Protein AF-A0A7X8LC67-F1 (afdb_monomer_lite)

pLDDT: mean 88.45, std 11.26, range [53.03, 98.12]

Radius of gyration: 17.44 Å; chains: 1; bounding box: 48×40×45 Å

Sequence (144 aa):
MGQFTIASMITFIFILGSILLKGKYISEVNLQKYIINIVVFSFSILCLTFFINNLTKNKFIINGIGIVLSLGTSFLSGVMVPQQLLSDKVLKIAKFFPTYYFVKINDMRVNSFLDVKAEIFMQLLFALAFLLLGLYFSRVSQKA

Foldseek 3Di:
DVVVVVVVVVVVVVVVVCCVVPVVCPVVDPVVLLVLLVVLLVLLVVLLLLLLVLVDVDPVVSVVCVVCCVVVLCVLLQVPPNPVPDDPVSVVVNLVDLSNLSSVSVPDDDPDPVVSVVSSVSSVVSSVVSNVSSVVSNVVVVVD

Secondary structure (DSSP, 8-state):
-HHHHHHHHHHHHHHHHHHHHHGGGGGGS-HHHHHHHHHHHHHHHHHHHHHHHHH---HHHHHHHHHHHHHHHHHHHTSSS-GGGS-HHHHHHHTTSHHHHHHHHHH---SSGGGGHHHHHHHHHHHHHHHHHHHHHHHHHHH-

Structure (mmCIF, N/CA/C/O backbone):
data_AF-A0A7X8LC67-F1
#
_entry.id   AF-A0A7X8LC67-F1
#
loop_
_atom_site.group_PDB
_atom_site.id
_atom_site.type_symbol
_atom_site.label_atom_id
_atom_site.label_alt_id
_atom_site.label_comp_id
_atom_site.label_asym_id
_atom_site.label_entity_id
_atom_site.label_seq_id
_atom_site.pdbx_PDB_ins_code
_atom_site.Cartn_x
_atom_site.Cartn_y
_atom_site.Cartn_z
_atom_site.occupancy
_atom_site.B_iso_or_equiv
_atom_site.auth_seq_id
_atom_site.auth_comp_id
_atom_site.auth_asym_id
_atom_site.auth_atom_id
_atom_site.pdbx_PDB_model_num
ATOM 1 N N . MET A 1 1 ? 1.286 19.556 11.361 1.00 55.62 1 MET A N 1
ATOM 2 C CA . MET A 1 1 ? 2.104 20.449 10.511 1.00 55.62 1 MET A CA 1
ATOM 3 C C . MET A 1 1 ? 3.537 19.947 10.369 1.00 55.62 1 MET A C 1
ATOM 5 O O . MET A 1 1 ? 3.886 19.593 9.257 1.00 55.62 1 MET A O 1
ATOM 9 N N . GLY A 1 2 ? 4.314 19.757 11.446 1.00 73.81 2 GLY A N 1
ATOM 10 C CA . GLY A 1 2 ? 5.717 19.300 11.340 1.00 73.81 2 GLY A CA 1
ATOM 11 C C . GLY A 1 2 ? 5.955 17.973 10.594 1.00 73.81 2 GLY A C 1
ATOM 12 O O . GLY A 1 2 ? 6.871 17.887 9.786 1.00 73.81 2 GLY A O 1
ATOM 13 N N . GLN A 1 3 ? 5.100 16.958 10.779 1.00 65.94 3 GLN A N 1
ATOM 14 C CA . GLN A 1 3 ? 5.232 15.677 10.057 1.00 65.94 3 GLN A CA 1
ATOM 15 C C . GLN A 1 3 ? 5.038 15.818 8.540 1.00 65.94 3 GLN A C 1
ATOM 17 O O . GLN A 1 3 ? 5.701 15.134 7.766 1.00 65.94 3 GLN A O 1
ATOM 22 N N . PHE A 1 4 ? 4.163 16.732 8.117 1.00 65.62 4 PHE A N 1
ATOM 23 C CA . PHE A 1 4 ? 3.901 16.990 6.703 1.00 65.62 4 PHE A CA 1
ATOM 24 C C . PHE A 1 4 ? 5.093 17.700 6.052 1.00 65.62 4 PHE A C 1
ATOM 26 O O . PHE A 1 4 ? 5.506 17.343 4.952 1.00 65.62 4 PHE A O 1
ATOM 33 N N . THR A 1 5 ? 5.703 18.646 6.773 1.00 82.50 5 THR A N 1
ATOM 34 C CA . THR A 1 5 ? 6.915 19.342 6.332 1.00 82.50 5 THR A CA 1
ATOM 35 C C . THR A 1 5 ? 8.089 18.377 6.181 1.00 82.50 5 THR A C 1
ATOM 37 O O . THR A 1 5 ? 8.765 18.394 5.157 1.00 82.50 5 THR A O 1
ATOM 40 N N . ILE A 1 6 ? 8.295 17.485 7.158 1.00 85.75 6 ILE A N 1
ATOM 41 C CA . ILE A 1 6 ? 9.369 16.482 7.125 1.00 85.75 6 ILE A CA 1
ATOM 42 C C . ILE A 1 6 ? 9.158 15.502 5.963 1.00 85.75 6 ILE A C 1
ATOM 44 O O . ILE A 1 6 ? 10.084 15.256 5.194 1.00 85.75 6 ILE A O 1
ATOM 48 N N . ALA A 1 7 ? 7.937 14.989 5.785 1.00 73.62 7 ALA A N 1
ATOM 49 C CA . ALA A 1 7 ? 7.614 14.085 4.683 1.00 73.62 7 ALA A CA 1
ATOM 50 C C . ALA A 1 7 ? 7.829 14.747 3.313 1.00 73.62 7 ALA A C 1
ATOM 52 O O . ALA A 1 7 ? 8.432 14.144 2.422 1.00 73.62 7 ALA A O 1
ATOM 53 N N . SER A 1 8 ? 7.400 16.004 3.160 1.00 80.94 8 SER A N 1
ATOM 54 C CA . SER A 1 8 ? 7.627 16.786 1.943 1.00 80.94 8 SER A CA 1
ATOM 55 C C . SER A 1 8 ? 9.118 16.977 1.670 1.00 80.94 8 SER A C 1
ATOM 57 O O . SER A 1 8 ? 9.560 16.794 0.540 1.00 80.94 8 SER A O 1
ATOM 59 N N . MET A 1 9 ? 9.903 17.309 2.696 1.00 87.56 9 MET A N 1
ATOM 60 C CA . MET A 1 9 ? 11.333 17.582 2.561 1.00 87.56 9 MET A CA 1
ATOM 61 C C . MET A 1 9 ? 12.125 16.324 2.183 1.00 87.56 9 MET A C 1
ATOM 63 O O . MET A 1 9 ? 12.942 16.366 1.265 1.00 87.56 9 MET A O 1
ATOM 67 N N . ILE A 1 10 ? 11.833 15.188 2.826 1.00 85.69 10 ILE A N 1
ATOM 68 C CA . ILE A 1 10 ? 12.450 13.895 2.497 1.00 85.69 10 ILE A CA 1
ATOM 69 C C . ILE A 1 10 ? 12.092 13.491 1.064 1.00 85.69 10 ILE A C 1
ATOM 71 O O . ILE A 1 10 ? 12.970 13.142 0.281 1.00 85.69 10 ILE A O 1
ATOM 75 N N . THR A 1 11 ? 10.818 13.593 0.682 1.00 77.25 11 THR A N 1
ATOM 76 C CA . THR A 1 11 ? 10.372 13.226 -0.671 1.00 77.25 11 THR A CA 1
ATOM 77 C C . THR A 1 11 ? 11.064 14.083 -1.733 1.00 77.25 11 THR A C 1
ATOM 79 O O . THR A 1 11 ? 11.516 13.565 -2.754 1.00 77.25 11 THR A O 1
ATOM 82 N N . PHE A 1 12 ? 11.224 15.381 -1.466 1.00 87.56 12 PHE A N 1
ATOM 83 C CA . PHE A 1 12 ? 11.912 16.299 -2.365 1.00 87.56 12 PHE A CA 1
ATOM 84 C C . PHE A 1 12 ? 13.395 15.941 -2.533 1.00 87.56 12 PHE A C 1
ATOM 86 O O . PHE A 1 12 ? 13.884 15.929 -3.661 1.00 87.56 12 PHE A O 1
ATOM 93 N N . ILE A 1 13 ? 14.089 15.567 -1.446 1.00 88.31 13 ILE A N 1
ATOM 94 C CA . ILE A 1 13 ? 15.499 15.141 -1.496 1.00 88.31 13 ILE A CA 1
ATOM 95 C C . ILE A 1 13 ? 15.678 13.896 -2.377 1.00 88.31 13 ILE A C 1
ATOM 97 O O . ILE A 1 13 ? 16.601 13.837 -3.188 1.00 88.31 13 ILE A O 1
ATOM 101 N N . PHE A 1 14 ? 14.774 12.917 -2.262 1.00 81.31 14 PHE A N 1
ATOM 102 C CA . PHE A 1 14 ? 14.839 11.676 -3.036 1.00 81.31 14 PHE A CA 1
ATOM 103 C C . PHE A 1 14 ? 14.520 11.903 -4.515 1.00 81.31 14 PHE A C 1
ATOM 105 O O . PHE A 1 14 ? 15.173 11.314 -5.377 1.00 81.31 14 PHE A O 1
ATOM 112 N N . ILE A 1 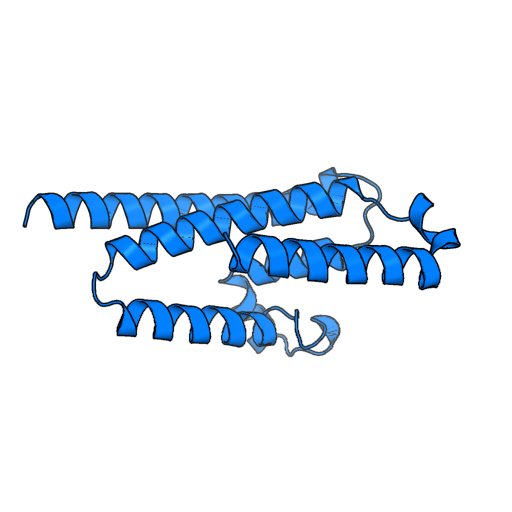15 ? 13.560 12.781 -4.821 1.00 79.69 15 ILE A N 1
ATOM 113 C CA . ILE A 1 15 ? 13.246 13.174 -6.200 1.00 79.69 15 ILE A CA 1
ATOM 114 C C . ILE A 1 15 ? 14.451 13.876 -6.837 1.00 79.69 15 ILE A C 1
ATOM 116 O O . ILE A 1 15 ? 14.874 13.480 -7.921 1.00 79.69 15 ILE A O 1
ATOM 120 N N . LEU A 1 16 ? 15.056 14.850 -6.148 1.00 83.19 16 LEU A N 1
ATOM 121 C CA . LEU A 1 16 ? 16.261 15.545 -6.618 1.00 83.19 16 LEU A CA 1
ATOM 122 C C . LEU A 1 16 ? 17.433 14.583 -6.831 1.00 83.19 16 LEU A C 1
ATOM 124 O O . LEU A 1 16 ? 18.070 14.617 -7.883 1.00 83.19 16 LEU A O 1
ATOM 128 N N . GLY A 1 17 ? 17.683 13.684 -5.876 1.00 78.56 17 GLY A N 1
ATOM 129 C CA . GLY A 1 17 ? 18.722 12.660 -5.997 1.00 78.56 17 GLY A CA 1
ATOM 130 C C . GLY A 1 17 ? 18.493 11.722 -7.185 1.00 78.56 17 GLY A C 1
ATOM 131 O O . GLY A 1 17 ? 19.423 11.431 -7.933 1.00 78.56 17 GLY A O 1
ATOM 132 N N . SER A 1 18 ? 17.247 11.303 -7.418 1.00 71.00 18 SER A N 1
ATOM 133 C CA . SER A 1 18 ? 16.876 10.477 -8.574 1.00 71.00 18 SER A CA 1
ATOM 134 C C . SER A 1 18 ? 17.102 11.212 -9.901 1.00 71.00 18 SER A C 1
ATOM 136 O O . SER A 1 18 ? 17.644 10.635 -10.846 1.00 71.00 18 SER A O 1
ATOM 138 N N . ILE A 1 19 ? 16.767 12.507 -9.959 1.00 76.75 19 ILE A N 1
ATOM 139 C CA . ILE A 1 19 ? 16.979 13.338 -11.148 1.00 76.75 19 ILE A CA 1
ATOM 140 C C . ILE A 1 19 ? 18.470 13.530 -11.439 1.00 76.75 19 ILE A C 1
ATOM 142 O O . ILE A 1 19 ? 18.884 13.425 -12.589 1.00 76.75 19 ILE A O 1
ATOM 146 N N . LEU A 1 20 ? 19.293 13.757 -10.416 1.00 78.12 20 LEU A N 1
ATOM 147 C CA . LEU A 1 20 ? 20.738 13.922 -10.587 1.00 78.12 20 LEU A CA 1
ATOM 148 C C . LEU A 1 20 ? 21.426 12.619 -11.027 1.00 78.12 20 LEU A C 1
ATOM 150 O O . LEU A 1 20 ? 22.312 12.654 -11.877 1.00 78.12 20 LEU A O 1
ATOM 154 N N . LEU A 1 21 ? 21.002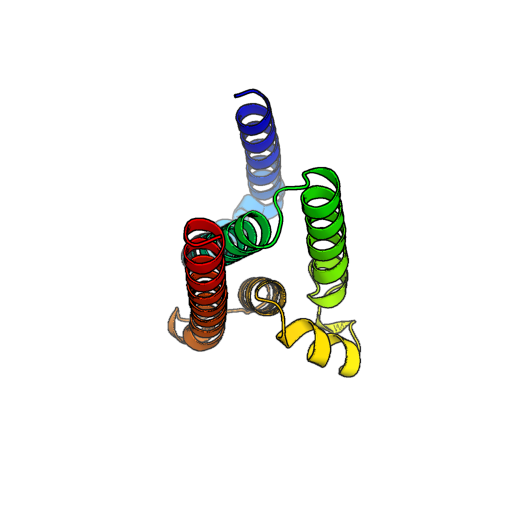 11.467 -10.495 1.00 74.06 21 LEU A N 1
ATOM 155 C CA . LEU A 1 21 ? 21.611 10.163 -10.792 1.00 74.06 21 LEU A CA 1
ATOM 156 C C . LEU A 1 21 ? 21.121 9.535 -12.105 1.00 74.06 21 LEU A C 1
ATOM 158 O O . LEU A 1 21 ? 21.871 8.819 -12.765 1.00 74.06 21 LEU A O 1
ATOM 162 N N . LYS A 1 22 ? 19.858 9.763 -12.484 1.00 64.88 22 LYS A N 1
ATOM 163 C CA . LYS A 1 22 ? 19.210 9.128 -13.647 1.00 64.88 22 LYS A CA 1
ATOM 164 C C . LYS A 1 22 ? 18.548 10.122 -14.602 1.00 64.88 22 LYS A C 1
ATOM 166 O O . LYS A 1 22 ? 17.728 9.714 -15.420 1.00 64.88 22 LYS A O 1
ATOM 171 N N . GLY A 1 23 ? 18.937 11.398 -14.567 1.00 58.12 23 GLY A N 1
ATOM 172 C CA . GLY A 1 23 ? 18.344 12.497 -15.346 1.00 58.12 23 GLY A CA 1
ATOM 173 C C . GLY A 1 23 ? 18.129 12.212 -16.832 1.00 58.12 23 GLY A C 1
ATOM 174 O O . GLY A 1 23 ? 17.110 12.597 -17.398 1.00 58.12 23 GLY A O 1
ATOM 175 N N . LYS A 1 24 ? 19.042 11.452 -17.447 1.00 57.53 24 LYS A N 1
ATOM 176 C CA . LYS A 1 24 ? 18.974 11.056 -18.862 1.00 57.53 24 LYS A CA 1
ATOM 177 C C . LYS A 1 24 ? 17.872 10.035 -19.187 1.00 57.53 24 LYS A C 1
ATOM 179 O O . LYS A 1 24 ? 17.436 9.977 -20.327 1.00 57.53 24 LYS A O 1
ATOM 184 N N . TYR A 1 25 ? 17.409 9.270 -18.198 1.00 57.31 25 TYR A N 1
ATOM 185 C CA . TYR A 1 25 ? 16.389 8.223 -18.346 1.00 57.31 25 TYR A CA 1
ATOM 186 C C . TYR A 1 25 ? 14.981 8.694 -17.965 1.00 57.31 25 TYR A C 1
ATOM 188 O O . TYR A 1 25 ? 14.028 7.948 -18.141 1.00 57.31 25 TYR A O 1
ATOM 196 N N . ILE A 1 26 ? 14.811 9.923 -17.462 1.00 57.75 26 ILE A N 1
ATOM 197 C CA . ILE A 1 26 ? 13.505 10.426 -16.994 1.00 57.75 26 ILE A CA 1
ATOM 198 C C . ILE A 1 26 ? 12.472 10.475 -18.127 1.00 57.75 26 ILE A C 1
ATOM 200 O O . ILE A 1 26 ? 11.300 10.205 -17.884 1.00 57.75 26 ILE A O 1
ATOM 204 N N . SER A 1 27 ? 12.896 10.765 -19.363 1.00 56.16 27 SER A N 1
ATOM 205 C CA . SER A 1 27 ? 11.991 10.779 -20.527 1.00 56.16 27 SER A CA 1
ATOM 206 C C . SER A 1 27 ? 11.515 9.387 -20.959 1.00 56.16 27 SER A C 1
ATOM 208 O O . SER A 1 27 ? 10.496 9.284 -21.631 1.00 56.16 27 SER A O 1
ATOM 210 N N . GLU A 1 28 ? 12.201 8.314 -20.555 1.00 62.28 28 GLU A N 1
ATOM 211 C CA . GLU A 1 28 ? 11.782 6.926 -20.820 1.00 62.28 28 GLU A CA 1
ATOM 212 C C . GLU A 1 28 ? 10.880 6.365 -19.707 1.00 62.28 28 GLU A C 1
ATOM 214 O O . GLU A 1 28 ? 10.325 5.270 -19.821 1.00 62.28 28 GLU A O 1
ATOM 219 N N . VAL A 1 29 ? 10.726 7.099 -18.601 1.00 67.00 29 VAL A N 1
ATOM 220 C CA . VAL A 1 29 ? 9.953 6.659 -17.440 1.00 67.00 29 VAL A CA 1
ATOM 221 C C . VAL A 1 29 ? 8.494 7.056 -17.636 1.00 67.00 29 VAL A C 1
ATOM 223 O O . VAL A 1 29 ? 8.155 8.231 -17.751 1.00 67.00 29 VAL A O 1
ATOM 226 N N . ASN A 1 30 ? 7.597 6.069 -17.607 1.00 77.00 30 ASN A N 1
ATOM 227 C CA . ASN A 1 30 ? 6.157 6.307 -17.673 1.00 77.00 30 ASN A CA 1
ATOM 228 C C . ASN A 1 30 ? 5.645 6.902 -16.343 1.00 77.00 30 ASN A C 1
ATOM 230 O O . ASN A 1 30 ? 5.116 6.193 -15.485 1.00 77.00 30 ASN A O 1
ATOM 234 N N . LEU A 1 31 ? 5.849 8.210 -16.149 1.00 80.50 31 LEU A N 1
ATOM 235 C CA . LEU A 1 31 ? 5.485 8.947 -14.929 1.00 80.50 31 LEU A CA 1
ATOM 236 C C . LEU A 1 31 ? 3.993 8.831 -14.599 1.00 80.50 31 LEU A C 1
ATOM 238 O O . LEU A 1 31 ? 3.623 8.709 -13.431 1.00 80.50 31 LEU A O 1
ATOM 242 N N . GLN A 1 32 ? 3.142 8.805 -15.625 1.00 83.81 32 GLN A N 1
ATOM 243 C CA . GLN A 1 32 ? 1.697 8.680 -15.471 1.00 83.81 32 GLN A CA 1
ATOM 244 C C . GLN A 1 32 ? 1.312 7.393 -14.727 1.00 83.81 32 GLN A C 1
ATOM 246 O O . GLN A 1 32 ? 0.474 7.440 -13.824 1.00 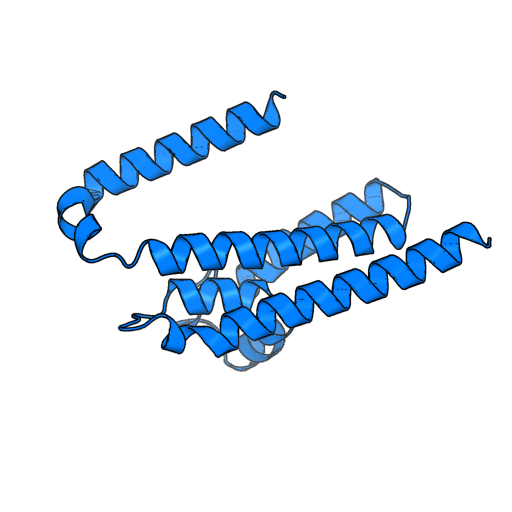83.81 32 GLN A O 1
ATOM 251 N N . LYS A 1 33 ? 1.970 6.263 -15.033 1.00 87.75 33 LYS A N 1
ATOM 252 C CA . LYS A 1 33 ? 1.775 4.994 -14.311 1.00 87.75 33 LYS A CA 1
ATOM 253 C C . LYS A 1 33 ? 2.017 5.166 -12.810 1.00 87.75 33 LYS A C 1
ATOM 255 O O . LYS A 1 33 ? 1.183 4.764 -12.003 1.00 87.75 33 LYS A O 1
ATOM 260 N N . TYR A 1 34 ? 3.152 5.755 -12.437 1.00 88.12 34 TYR A N 1
ATOM 261 C CA . TYR A 1 34 ? 3.555 5.887 -11.035 1.00 88.12 34 TYR A CA 1
ATOM 262 C C . TYR A 1 34 ? 2.623 6.813 -10.249 1.00 88.12 34 TYR A C 1
ATOM 264 O O . TYR A 1 34 ? 2.238 6.473 -9.131 1.00 88.12 34 TYR A O 1
ATOM 272 N N . ILE A 1 35 ? 2.210 7.936 -10.849 1.00 89.62 35 ILE A N 1
ATOM 273 C CA . ILE A 1 35 ? 1.281 8.894 -10.229 1.00 89.62 35 ILE A CA 1
ATOM 274 C C . ILE A 1 35 ? -0.082 8.246 -9.973 1.00 89.62 35 ILE A C 1
ATOM 276 O O . ILE A 1 35 ? -0.640 8.367 -8.885 1.00 89.62 35 ILE A O 1
ATOM 280 N N . ILE A 1 36 ? -0.626 7.522 -10.950 1.00 91.69 36 ILE A N 1
ATOM 281 C CA . ILE A 1 36 ? -1.928 6.872 -10.773 1.00 91.69 36 ILE A CA 1
ATOM 282 C C . ILE A 1 36 ? -1.823 5.754 -9.732 1.00 91.69 36 ILE A C 1
ATOM 284 O O . ILE A 1 36 ? -2.662 5.671 -8.836 1.00 91.69 36 ILE A O 1
ATOM 288 N N . ASN A 1 37 ? -0.767 4.939 -9.797 1.00 94.94 37 ASN A N 1
ATOM 289 C CA . ASN A 1 37 ? -0.555 3.846 -8.853 1.00 94.94 37 ASN A CA 1
ATOM 290 C C . ASN A 1 37 ? -0.461 4.346 -7.401 1.00 94.94 37 ASN A C 1
ATOM 292 O O . ASN A 1 37 ? -1.112 3.789 -6.520 1.00 94.94 37 ASN A O 1
ATOM 296 N N . ILE A 1 38 ? 0.292 5.423 -7.135 1.00 94.38 38 ILE A N 1
ATOM 297 C CA . ILE A 1 38 ? 0.405 5.962 -5.771 1.00 94.38 38 ILE A CA 1
ATOM 298 C C . ILE A 1 38 ? -0.918 6.553 -5.273 1.00 94.38 38 ILE A C 1
ATOM 300 O O . ILE A 1 38 ? -1.250 6.371 -4.102 1.00 94.38 38 ILE A O 1
ATOM 304 N N . VAL A 1 39 ? -1.700 7.208 -6.137 1.00 95.50 39 VAL A N 1
ATOM 305 C CA . VAL A 1 39 ? -3.007 7.778 -5.765 1.00 95.50 39 VAL A CA 1
ATOM 306 C C . VAL A 1 39 ? -3.998 6.671 -5.404 1.00 95.50 39 VAL A C 1
ATOM 308 O O . VAL A 1 39 ? -4.610 6.718 -4.336 1.00 95.50 39 VAL A O 1
ATOM 311 N N . VAL A 1 40 ? -4.122 5.645 -6.250 1.00 97.06 40 VAL A N 1
ATOM 312 C CA . VAL A 1 40 ? -5.055 4.527 -6.029 1.00 97.06 40 VAL A CA 1
ATOM 313 C C . VAL A 1 40 ? -4.645 3.696 -4.809 1.00 97.06 40 VAL A C 1
ATOM 315 O O . VAL A 1 40 ? -5.484 3.354 -3.966 1.00 97.06 40 VAL A O 1
ATOM 318 N N . PHE A 1 41 ? -3.349 3.425 -4.653 1.00 97.31 41 PHE A N 1
ATOM 319 C CA . PHE A 1 41 ? -2.835 2.741 -3.473 1.00 97.31 41 PHE A CA 1
ATOM 320 C C . PHE A 1 41 ? -3.088 3.548 -2.192 1.00 97.31 41 PHE A C 1
ATOM 322 O O . PHE A 1 41 ? -3.613 3.003 -1.221 1.00 97.31 41 PHE A O 1
ATOM 329 N N . SER A 1 42 ? -2.814 4.856 -2.196 1.00 96.31 42 SER A N 1
ATOM 330 C CA . SER A 1 42 ? -3.064 5.730 -1.040 1.00 96.31 42 SER A CA 1
ATOM 331 C C . SER A 1 42 ? -4.539 5.750 -0.653 1.00 96.31 42 SER A C 1
ATOM 333 O O . SER A 1 42 ? -4.864 5.649 0.527 1.00 96.31 42 SER A O 1
ATOM 335 N N . PHE A 1 43 ? -5.445 5.801 -1.633 1.00 97.31 43 PHE A N 1
ATOM 336 C CA . PHE A 1 43 ? -6.881 5.702 -1.384 1.00 97.31 43 PHE A CA 1
ATOM 337 C C . PHE A 1 43 ? -7.265 4.375 -0.708 1.00 97.31 43 PHE A C 1
ATOM 339 O O . PHE A 1 43 ? -8.035 4.362 0.254 1.00 97.31 43 PHE A O 1
ATOM 346 N N . SER A 1 44 ? -6.662 3.265 -1.139 1.00 97.69 44 SER A N 1
ATOM 347 C CA . SER A 1 44 ? -6.862 1.946 -0.523 1.00 97.69 44 SER A CA 1
ATOM 348 C C . SER A 1 44 ? -6.399 1.914 0.938 1.00 97.69 44 SER A C 1
ATOM 350 O O . SER A 1 44 ? -7.113 1.415 1.808 1.00 97.69 44 SER A O 1
ATOM 352 N N . ILE A 1 45 ? -5.230 2.494 1.230 1.00 96.94 45 ILE A N 1
ATOM 353 C CA . ILE A 1 45 ? -4.677 2.577 2.590 1.00 96.94 45 ILE A CA 1
ATOM 354 C C . ILE A 1 45 ? -5.477 3.538 3.480 1.00 96.94 45 ILE A C 1
ATOM 356 O O . ILE A 1 45 ? -5.659 3.263 4.667 1.00 96.94 45 ILE A O 1
ATOM 360 N N . LEU A 1 46 ? -6.018 4.628 2.931 1.00 96.62 46 LEU A N 1
ATOM 361 C CA . LEU A 1 46 ? -6.947 5.505 3.649 1.00 96.62 46 LEU A CA 1
ATOM 362 C C . LEU A 1 46 ? -8.215 4.749 4.062 1.00 96.62 46 LEU A C 1
ATOM 364 O O . LEU A 1 46 ? -8.625 4.841 5.219 1.00 96.62 46 LEU A O 1
ATOM 368 N N . CYS A 1 47 ? -8.792 3.944 3.165 1.00 97.50 47 CYS A N 1
ATOM 369 C CA . CYS A 1 47 ? -9.965 3.123 3.474 1.00 97.50 47 CYS A CA 1
ATOM 370 C C . CYS A 1 47 ? -9.657 2.057 4.540 1.00 97.50 47 CYS A C 1
ATOM 372 O O . CYS A 1 47 ? -10.446 1.864 5.466 1.00 97.50 47 CYS A O 1
ATOM 374 N N . LEU A 1 48 ? -8.485 1.415 4.470 1.00 96.69 48 LEU A N 1
ATOM 375 C CA . LEU A 1 48 ? -8.002 0.492 5.506 1.00 96.69 48 LEU A CA 1
ATOM 376 C C . LEU A 1 48 ? -7.849 1.190 6.864 1.00 96.69 48 LEU A C 1
ATOM 378 O O . LEU A 1 48 ? -8.283 0.676 7.893 1.00 96.69 48 LEU A O 1
ATOM 382 N N . THR A 1 49 ? -7.262 2.384 6.865 1.00 95.06 49 THR A N 1
ATOM 383 C CA . THR A 1 49 ? -7.070 3.190 8.075 1.00 95.06 49 THR A CA 1
ATOM 384 C C . THR A 1 49 ? -8.415 3.593 8.675 1.00 95.06 49 THR A C 1
AT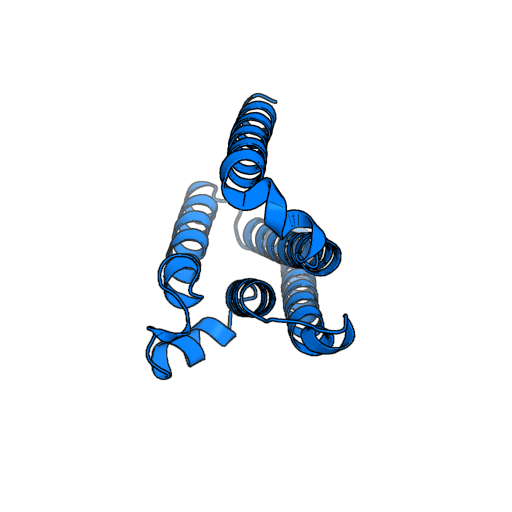OM 386 O O . THR A 1 49 ? -8.608 3.496 9.887 1.00 95.06 49 THR A O 1
ATOM 389 N N . PHE A 1 50 ? -9.374 4.001 7.841 1.00 95.31 50 PHE A N 1
ATOM 390 C CA . PHE A 1 50 ? -10.747 4.272 8.261 1.00 95.31 50 PHE A CA 1
ATOM 391 C C . PHE A 1 50 ? -11.398 3.036 8.894 1.00 95.31 50 PHE A C 1
ATOM 393 O O . PHE A 1 50 ? -11.978 3.143 9.973 1.00 95.31 50 PHE A O 1
ATOM 400 N N . PHE A 1 51 ? -11.258 1.857 8.282 1.00 96.00 51 PHE A N 1
ATOM 401 C CA . PHE A 1 51 ? -11.755 0.606 8.853 1.00 96.00 51 PHE A CA 1
ATOM 402 C C . PHE A 1 51 ? -11.156 0.316 10.237 1.00 96.00 51 PHE A C 1
ATOM 404 O O . PHE A 1 51 ? -11.908 0.136 11.195 1.00 96.00 51 PHE A O 1
ATOM 411 N N . ILE A 1 52 ? -9.829 0.357 10.381 1.00 95.00 52 ILE A N 1
ATOM 412 C CA . ILE A 1 52 ? -9.145 0.077 11.657 1.00 95.00 52 ILE A CA 1
ATOM 413 C C . ILE A 1 52 ? -9.596 1.049 12.764 1.00 95.00 52 ILE A C 1
ATOM 415 O O . ILE A 1 52 ? -9.862 0.623 13.887 1.00 95.00 52 ILE A O 1
ATOM 419 N N . ASN A 1 53 ? -9.758 2.339 12.447 1.00 93.56 53 ASN A N 1
ATOM 420 C CA . ASN A 1 53 ? -10.232 3.356 13.400 1.00 93.56 53 ASN A CA 1
ATOM 421 C C . ASN A 1 53 ? -11.707 3.187 13.823 1.00 93.56 53 ASN A C 1
ATOM 423 O O . ASN A 1 53 ? -12.136 3.728 14.851 1.00 93.56 53 ASN A O 1
ATOM 427 N N . ASN A 1 54 ? -12.508 2.480 13.024 1.00 93.25 54 ASN A N 1
ATOM 428 C CA . ASN A 1 54 ? -13.877 2.113 13.389 1.00 93.25 54 ASN A CA 1
ATOM 429 C C . ASN A 1 54 ? -13.945 0.766 14.120 1.00 93.25 54 ASN A C 1
ATOM 431 O O . ASN A 1 54 ? -14.875 0.563 14.891 1.00 93.25 54 ASN A O 1
ATOM 435 N N . LEU A 1 55 ? -12.963 -0.119 13.931 1.00 91.69 55 LEU A N 1
ATOM 436 C CA . LEU A 1 55 ? -12.899 -1.412 14.612 1.00 91.69 55 LEU A CA 1
ATOM 437 C C . LEU A 1 55 ? -12.551 -1.275 16.104 1.00 91.69 55 LEU A C 1
ATOM 439 O O . LEU A 1 55 ? -13.079 -2.009 16.934 1.00 91.69 55 LEU A O 1
ATOM 443 N N . THR A 1 56 ? -11.664 -0.346 16.465 1.00 91.75 56 THR A N 1
ATOM 444 C CA . THR A 1 56 ? -11.299 -0.089 17.865 1.00 91.75 56 THR A CA 1
ATOM 445 C C . THR A 1 56 ? -10.980 1.383 18.096 1.00 91.75 56 THR A C 1
ATOM 447 O O . THR A 1 56 ? -10.471 2.064 17.211 1.00 91.75 56 THR A O 1
ATOM 450 N N . LYS A 1 57 ? -11.262 1.885 19.304 1.00 89.19 57 LYS A N 1
ATOM 451 C CA . LYS A 1 57 ? -10.881 3.243 19.741 1.00 89.19 57 LYS A CA 1
ATOM 452 C C . LYS A 1 57 ? -9.570 3.270 20.530 1.00 89.19 57 LYS A C 1
ATOM 454 O O . LYS A 1 57 ? -9.067 4.346 20.852 1.00 89.19 57 LYS A O 1
ATOM 459 N N . ASN A 1 58 ? -8.994 2.104 20.836 1.00 94.44 58 ASN A N 1
ATOM 460 C CA . ASN A 1 58 ? -7.746 2.024 21.580 1.00 94.44 58 ASN A CA 1
ATOM 461 C C . ASN A 1 58 ? -6.552 2.380 20.676 1.00 94.44 58 ASN A C 1
ATOM 463 O O . ASN A 1 58 ? -6.150 1.600 19.811 1.00 94.44 58 ASN A O 1
ATOM 467 N N . LYS A 1 59 ? -5.948 3.548 20.926 1.00 92.31 59 LYS A N 1
ATOM 468 C CA . LYS A 1 59 ? -4.793 4.060 20.171 1.00 92.31 59 LYS A CA 1
ATOM 469 C C . LYS A 1 59 ? -3.578 3.130 20.212 1.00 92.31 59 LYS A C 1
ATOM 471 O O . LYS A 1 59 ? -2.845 3.069 19.231 1.00 92.31 59 LYS A O 1
ATOM 476 N N . PHE A 1 60 ? -3.371 2.396 21.307 1.00 95.19 60 PHE A N 1
ATOM 477 C CA . PHE A 1 60 ? -2.279 1.426 21.407 1.00 95.19 60 PHE A CA 1
ATOM 478 C C . PHE A 1 60 ? -2.463 0.284 20.401 1.00 95.19 60 PHE A C 1
ATOM 480 O O . PHE A 1 60 ? -1.529 -0.058 19.679 1.00 95.19 60 PHE A O 1
ATOM 487 N N . ILE A 1 61 ? -3.688 -0.238 20.282 1.00 95.00 61 ILE A N 1
ATOM 488 C CA . ILE A 1 61 ? -4.016 -1.306 19.327 1.00 95.00 61 ILE A CA 1
ATOM 489 C C . ILE A 1 61 ? -3.907 -0.794 17.888 1.00 95.00 61 ILE A C 1
ATOM 491 O O . ILE A 1 61 ? -3.286 -1.454 17.059 1.00 95.00 61 ILE A O 1
ATOM 495 N N . ILE A 1 62 ? -4.449 0.394 17.592 1.00 95.00 62 ILE A N 1
ATOM 496 C CA . ILE A 1 62 ? -4.357 1.006 16.254 1.00 95.00 62 ILE A CA 1
ATOM 497 C C . ILE A 1 62 ? -2.890 1.148 15.828 1.00 95.00 62 ILE A C 1
ATOM 499 O O . ILE A 1 62 ? -2.529 0.750 14.721 1.00 95.00 62 ILE A O 1
ATOM 503 N N . ASN A 1 63 ? -2.035 1.664 16.717 1.00 93.94 63 ASN A N 1
ATOM 504 C CA . ASN A 1 63 ? -0.609 1.820 16.438 1.00 93.94 63 ASN A CA 1
ATOM 505 C C . ASN A 1 63 ? 0.090 0.468 16.240 1.00 93.94 63 ASN A C 1
ATOM 507 O O . ASN A 1 63 ? 0.866 0.322 15.296 1.00 93.94 63 ASN A O 1
ATOM 511 N N . GLY A 1 64 ? -0.210 -0.529 17.078 1.00 95.94 64 GLY A N 1
ATOM 512 C CA . GLY A 1 64 ? 0.337 -1.880 16.934 1.00 95.94 64 GLY A CA 1
ATOM 513 C C . GLY A 1 64 ? -0.018 -2.509 15.584 1.00 95.94 64 GLY A C 1
ATOM 514 O O . GLY A 1 64 ? 0.865 -2.989 14.873 1.00 95.94 64 GLY A O 1
ATOM 515 N N . ILE A 1 65 ? -1.290 -2.429 15.181 1.00 95.56 65 ILE A N 1
ATOM 516 C CA . ILE A 1 65 ? -1.758 -2.909 13.873 1.00 95.56 65 ILE A CA 1
ATOM 517 C C . ILE A 1 65 ? -1.055 -2.156 12.739 1.00 95.56 65 ILE A C 1
ATOM 519 O O . ILE A 1 65 ? -0.586 -2.784 11.792 1.00 95.56 65 ILE A O 1
ATOM 523 N N . GLY A 1 66 ? -0.947 -0.828 12.835 1.00 93.00 66 GLY A N 1
ATOM 524 C CA . GLY A 1 66 ? -0.294 -0.004 11.818 1.00 93.00 66 GLY A CA 1
ATOM 525 C C . GLY A 1 66 ? 1.159 -0.414 11.566 1.00 93.00 66 GLY A C 1
ATOM 526 O O . GLY A 1 66 ? 1.565 -0.550 10.412 1.00 93.00 66 GLY A O 1
ATOM 527 N N . ILE A 1 67 ? 1.923 -0.681 12.628 1.00 94.12 67 ILE A N 1
ATOM 528 C CA . ILE A 1 67 ? 3.318 -1.134 12.526 1.00 94.12 67 ILE A CA 1
ATOM 529 C C . ILE A 1 67 ? 3.393 -2.517 11.874 1.00 94.12 67 ILE A C 1
ATOM 531 O O . ILE A 1 67 ? 4.146 -2.700 10.916 1.00 94.12 67 ILE A O 1
ATOM 535 N N . VAL A 1 68 ? 2.602 -3.479 12.362 1.00 95.25 68 VAL A N 1
ATOM 536 C CA . VAL A 1 68 ? 2.618 -4.860 11.856 1.00 95.25 68 VAL A CA 1
ATOM 537 C C . VAL A 1 68 ? 2.191 -4.917 10.392 1.00 95.25 68 VAL A C 1
ATOM 539 O O . VAL A 1 68 ? 2.850 -5.581 9.595 1.00 95.25 68 VAL A O 1
ATOM 542 N N . LEU A 1 69 ? 1.132 -4.199 10.007 1.00 95.12 69 LEU A N 1
ATOM 543 C CA . LEU A 1 69 ? 0.681 -4.156 8.617 1.00 95.12 69 LEU A CA 1
ATOM 544 C C . LEU A 1 69 ? 1.695 -3.448 7.718 1.00 95.12 69 LEU A C 1
ATOM 546 O O . LEU A 1 69 ? 1.992 -3.955 6.640 1.00 95.12 69 LEU A O 1
ATOM 550 N N . SER A 1 70 ? 2.259 -2.320 8.152 1.00 91.25 70 SER A N 1
ATOM 551 C CA . SER A 1 70 ? 3.247 -1.577 7.362 1.00 91.25 70 SER A CA 1
ATOM 552 C C . SER A 1 70 ? 4.510 -2.406 7.109 1.00 91.25 70 SER A C 1
ATOM 554 O O . SER A 1 70 ? 4.865 -2.672 5.959 1.00 91.25 70 SER A O 1
ATOM 556 N N . LEU A 1 71 ? 5.155 -2.900 8.171 1.00 94.31 71 LEU A N 1
ATOM 557 C CA . LEU A 1 71 ? 6.385 -3.686 8.050 1.00 94.31 71 LEU A CA 1
ATOM 558 C C . LEU A 1 71 ? 6.118 -5.061 7.438 1.00 94.31 71 LEU A C 1
ATOM 560 O O . LEU A 1 71 ? 6.790 -5.447 6.484 1.00 94.31 71 LEU A O 1
ATOM 564 N N . GLY A 1 72 ? 5.115 -5.785 7.937 1.00 94.19 72 GLY A N 1
ATOM 565 C CA . GLY A 1 72 ? 4.791 -7.128 7.465 1.00 94.19 72 GLY A CA 1
ATOM 566 C C . GLY A 1 72 ? 4.479 -7.144 5.972 1.00 94.19 72 GLY A C 1
ATOM 567 O O . GLY A 1 72 ? 5.072 -7.921 5.223 1.00 94.19 72 GLY A O 1
ATOM 568 N N . THR A 1 73 ? 3.617 -6.239 5.498 1.00 94.75 73 THR A N 1
ATOM 569 C CA . THR A 1 73 ? 3.307 -6.185 4.062 1.00 94.75 73 THR A CA 1
ATOM 570 C C . THR A 1 73 ? 4.484 -5.688 3.228 1.00 94.75 73 THR A C 1
ATOM 572 O O . THR A 1 73 ? 4.631 -6.165 2.107 1.00 94.75 73 THR A O 1
ATOM 575 N N . SER A 1 74 ? 5.359 -4.822 3.751 1.00 94.12 74 SER A N 1
ATOM 576 C CA . SER A 1 74 ? 6.570 -4.375 3.045 1.00 94.12 74 SER A CA 1
ATOM 577 C C . SER A 1 74 ? 7.498 -5.544 2.672 1.00 94.12 74 SER A C 1
ATOM 579 O O . SER A 1 74 ? 7.947 -5.642 1.524 1.00 94.12 74 SER A O 1
ATOM 581 N N . PHE A 1 75 ? 7.715 -6.485 3.598 1.00 93.38 75 PHE A N 1
ATOM 582 C CA . PHE A 1 75 ? 8.514 -7.689 3.338 1.00 93.38 75 PHE A CA 1
ATOM 583 C C . PHE A 1 75 ? 7.810 -8.674 2.399 1.00 93.38 75 PHE A C 1
ATOM 585 O O . PHE A 1 75 ? 8.426 -9.170 1.460 1.00 93.38 75 PHE A O 1
ATOM 592 N N . LEU A 1 76 ? 6.521 -8.945 2.625 1.00 94.62 76 LEU A N 1
ATOM 593 C CA . LEU A 1 76 ? 5.776 -9.948 1.852 1.00 94.62 76 LEU A CA 1
ATOM 594 C C . LEU A 1 76 ? 5.489 -9.503 0.411 1.00 94.62 76 LEU A C 1
ATOM 596 O O . LEU A 1 76 ? 5.458 -10.324 -0.499 1.00 94.62 76 LEU A O 1
ATOM 600 N N . SER A 1 77 ? 5.244 -8.209 0.204 1.00 94.62 77 SER A N 1
ATOM 601 C CA . SER A 1 77 ? 4.785 -7.644 -1.078 1.00 94.62 77 SER A CA 1
ATOM 602 C C . SER A 1 77 ? 5.923 -7.233 -2.001 1.00 94.62 77 SER A C 1
ATOM 604 O O . SER A 1 77 ? 5.679 -6.853 -3.142 1.00 94.62 77 SER A O 1
ATOM 606 N N . GLY A 1 78 ? 7.147 -7.286 -1.492 1.00 91.88 78 GLY A N 1
ATOM 607 C CA . GLY A 1 78 ? 8.370 -7.000 -2.211 1.00 91.88 78 GLY A CA 1
ATOM 608 C C . GLY A 1 78 ? 8.785 -5.536 -2.304 1.00 91.88 78 GLY A C 1
ATOM 609 O O . GLY A 1 78 ? 9.519 -5.165 -3.212 1.00 91.88 78 GLY A O 1
ATOM 610 N N . VAL A 1 79 ? 8.353 -4.715 -1.339 1.00 93.06 79 VAL A N 1
ATOM 611 C CA . VAL A 1 79 ? 8.902 -3.361 -1.143 1.00 93.06 79 VAL A CA 1
ATOM 612 C C . VAL A 1 79 ? 10.337 -3.453 -0.617 1.00 93.06 79 VAL A C 1
ATOM 614 O O . VAL A 1 79 ? 11.208 -2.720 -1.072 1.00 93.06 79 VAL A O 1
ATOM 617 N N . MET A 1 80 ? 10.585 -4.363 0.334 1.00 93.06 80 MET A N 1
ATOM 618 C CA . MET A 1 80 ? 11.910 -4.557 0.937 1.00 93.06 80 MET A CA 1
ATOM 619 C C . MET A 1 80 ? 12.755 -5.614 0.209 1.00 93.06 80 MET A C 1
ATOM 621 O O . MET A 1 80 ? 13.973 -5.480 0.123 1.00 93.06 80 MET A O 1
ATOM 625 N N . VAL A 1 81 ? 12.119 -6.673 -0.306 1.00 91.75 81 VAL A N 1
ATOM 626 C CA . VAL A 1 81 ? 12.779 -7.789 -1.007 1.00 91.75 81 VAL A CA 1
ATOM 627 C C . VAL A 1 81 ? 12.118 -7.968 -2.373 1.00 91.75 81 VAL A C 1
ATOM 629 O O . VAL A 1 81 ? 10.944 -8.317 -2.393 1.00 91.75 81 VAL A O 1
ATOM 632 N N . PRO A 1 82 ? 12.814 -7.770 -3.507 1.00 93.75 82 PRO A N 1
ATOM 633 C CA . PRO A 1 82 ? 12.205 -7.840 -4.836 1.00 93.75 82 PRO A CA 1
ATOM 634 C C . PRO A 1 82 ? 11.304 -9.065 -5.023 1.00 93.75 82 PRO A C 1
ATOM 636 O O . PRO A 1 82 ? 11.692 -10.177 -4.661 1.00 93.75 82 PRO A O 1
ATOM 639 N N . GLN A 1 83 ? 10.122 -8.886 -5.627 1.00 94.19 83 GLN A N 1
ATOM 640 C CA . GLN A 1 83 ? 9.122 -9.962 -5.762 1.00 94.19 83 GLN A CA 1
ATOM 641 C C . GLN A 1 83 ? 9.672 -11.220 -6.452 1.00 94.19 83 GLN A C 1
ATOM 643 O O . GLN A 1 83 ? 9.227 -12.324 -6.162 1.00 94.19 83 GLN A O 1
ATOM 648 N N . GLN A 1 84 ? 10.668 -11.057 -7.324 1.00 93.19 84 GLN A N 1
ATOM 649 C CA . GLN A 1 84 ? 11.355 -12.131 -8.048 1.00 93.19 84 GLN A CA 1
ATOM 650 C C . GLN A 1 84 ? 12.186 -13.054 -7.139 1.00 93.19 84 GLN A C 1
ATOM 652 O O . GLN A 1 84 ? 12.469 -14.185 -7.516 1.00 93.19 84 GLN A O 1
ATOM 657 N N . LEU A 1 85 ? 12.587 -12.574 -5.957 1.00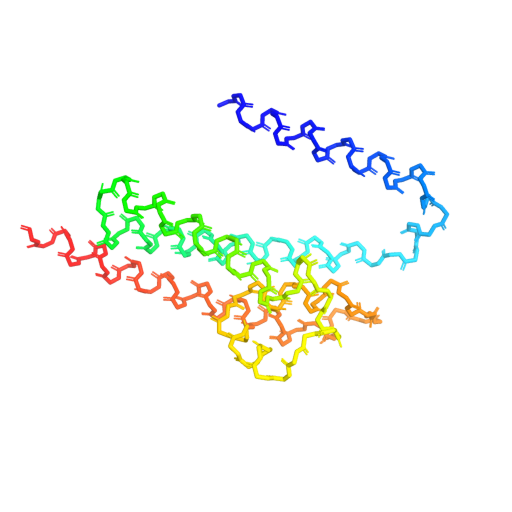 94.56 85 LEU A N 1
ATOM 658 C CA . LEU A 1 85 ? 13.372 -13.325 -4.971 1.00 94.56 85 LEU A CA 1
ATOM 659 C C . LEU A 1 85 ? 12.493 -13.987 -3.898 1.00 94.56 85 LEU A C 1
ATOM 661 O O . LEU A 1 85 ? 12.990 -14.754 -3.074 1.00 94.56 85 LEU A O 1
ATOM 665 N N . LEU A 1 86 ? 11.192 -13.687 -3.879 1.00 94.38 86 LEU A N 1
ATOM 666 C CA . LEU A 1 86 ? 10.246 -14.255 -2.925 1.00 94.38 86 LEU A CA 1
ATOM 667 C C . LEU A 1 86 ? 9.691 -15.587 -3.443 1.00 94.38 86 LEU A C 1
ATOM 669 O O . LEU A 1 86 ? 9.334 -15.724 -4.608 1.00 94.38 86 LEU A O 1
ATOM 673 N N . SER A 1 87 ? 9.561 -16.570 -2.549 1.00 96.00 87 SER A N 1
ATOM 674 C CA . SER A 1 87 ? 8.950 -17.863 -2.882 1.00 96.00 87 SER A CA 1
ATOM 675 C C . SER A 1 87 ? 7.465 -17.715 -3.245 1.00 96.00 87 SER A C 1
ATOM 677 O O . SER A 1 87 ? 6.748 -16.906 -2.652 1.00 96.00 87 SER A O 1
ATOM 679 N N . ASP A 1 88 ? 6.958 -18.583 -4.124 1.00 94.94 88 ASP A N 1
ATOM 680 C CA . ASP A 1 88 ? 5.550 -18.612 -4.547 1.00 94.94 88 ASP A CA 1
ATOM 681 C C . ASP A 1 88 ? 4.554 -18.644 -3.384 1.00 94.94 88 ASP A C 1
ATOM 683 O O . ASP A 1 88 ? 3.475 -18.053 -3.458 1.00 94.94 88 ASP A O 1
ATOM 687 N N . LYS A 1 89 ? 4.898 -19.329 -2.286 1.00 95.88 89 LYS A N 1
ATOM 688 C CA . LYS A 1 89 ? 4.042 -19.386 -1.092 1.00 95.88 89 LYS A CA 1
ATOM 689 C C . LYS A 1 89 ? 3.895 -18.010 -0.440 1.00 95.88 89 LYS A C 1
ATOM 691 O O . LYS A 1 89 ? 2.791 -17.639 -0.052 1.00 95.88 89 LYS A O 1
ATOM 696 N N . VAL A 1 90 ? 4.983 -17.245 -0.367 1.00 95.25 90 VAL A N 1
ATOM 697 C CA . VAL A 1 90 ? 4.989 -15.882 0.183 1.00 95.25 90 VAL A CA 1
ATOM 698 C C . VAL A 1 90 ? 4.175 -14.958 -0.717 1.00 95.25 90 VAL A C 1
ATOM 700 O O . VAL A 1 90 ? 3.297 -14.248 -0.232 1.00 95.25 90 VAL A O 1
ATOM 703 N N . LEU A 1 91 ? 4.377 -15.042 -2.035 1.00 95.56 91 LEU A N 1
ATOM 704 C CA . LEU A 1 91 ? 3.633 -14.239 -3.007 1.00 95.56 91 LEU A CA 1
ATOM 705 C C . LEU A 1 91 ? 2.127 -14.542 -2.996 1.00 95.56 91 LEU A C 1
ATOM 707 O O . LEU A 1 91 ? 1.315 -13.639 -3.192 1.00 95.56 91 LEU A O 1
ATOM 711 N N . LYS A 1 92 ? 1.721 -15.791 -2.728 1.00 96.12 92 LYS A N 1
ATOM 712 C CA . LYS A 1 92 ? 0.302 -16.144 -2.540 1.00 96.12 92 LYS A CA 1
ATOM 713 C C . LYS A 1 92 ? -0.321 -15.419 -1.348 1.00 96.12 92 LYS A C 1
ATOM 715 O O . LYS A 1 92 ? -1.451 -14.959 -1.464 1.00 96.12 92 LYS A O 1
ATOM 720 N N . ILE A 1 93 ? 0.408 -15.287 -0.240 1.00 95.56 93 ILE A N 1
ATOM 721 C CA . ILE A 1 93 ? -0.052 -14.528 0.932 1.00 95.56 93 ILE A CA 1
ATOM 722 C C . ILE A 1 93 ? -0.053 -13.028 0.617 1.00 95.56 93 ILE A C 1
ATOM 724 O O . ILE A 1 93 ? -1.014 -12.330 0.925 1.00 95.56 93 ILE A O 1
ATOM 728 N N . ALA A 1 94 ? 0.983 -12.533 -0.063 1.00 95.44 94 ALA A N 1
ATOM 729 C CA . ALA A 1 94 ? 1.107 -11.125 -0.430 1.00 95.44 94 ALA A CA 1
ATOM 730 C C . ALA A 1 94 ? -0.071 -10.616 -1.278 1.00 95.44 94 ALA A C 1
ATOM 732 O O . ALA A 1 94 ? -0.514 -9.484 -1.101 1.00 95.44 94 ALA A O 1
ATOM 733 N N . LYS A 1 95 ? -0.635 -11.468 -2.147 1.00 96.12 95 LYS A N 1
ATOM 734 C CA . LYS A 1 95 ? -1.809 -11.156 -2.984 1.00 96.12 95 LYS A CA 1
ATOM 735 C C . LYS A 1 95 ? -3.073 -10.769 -2.202 1.00 96.12 95 LYS A C 1
ATOM 737 O O . LYS A 1 95 ? -3.988 -10.220 -2.814 1.00 96.12 95 LYS A O 1
ATOM 742 N N . PHE A 1 96 ? -3.125 -11.013 -0.890 1.00 95.25 96 PHE A N 1
ATOM 743 C CA . PHE A 1 96 ? -4.201 -10.545 -0.006 1.00 95.25 96 PHE A CA 1
ATOM 744 C C . PHE A 1 96 ? -4.049 -9.085 0.441 1.00 95.25 96 PHE A C 1
ATOM 746 O O . PHE A 1 96 ? -4.900 -8.581 1.171 1.00 95.25 96 PHE A O 1
ATOM 753 N N . PHE A 1 97 ? -2.997 -8.390 0.005 1.00 95.94 97 PHE A N 1
ATOM 754 C CA . PHE A 1 97 ? -2.741 -7.003 0.368 1.00 95.94 97 PHE A CA 1
ATOM 755 C C . PHE A 1 97 ? -2.663 -6.109 -0.876 1.00 95.94 97 PHE A C 1
ATOM 757 O O . PHE A 1 97 ? -2.056 -6.498 -1.879 1.00 95.94 97 PHE A O 1
ATOM 764 N N . PRO A 1 98 ? -3.189 -4.868 -0.819 1.00 96.56 98 PRO A N 1
ATOM 765 C CA . PRO A 1 98 ? -3.077 -3.922 -1.932 1.00 96.56 98 PRO A CA 1
ATOM 766 C C . PRO A 1 98 ? -1.613 -3.568 -2.253 1.00 96.56 98 PRO A C 1
ATOM 768 O O . PRO A 1 98 ? -1.291 -3.256 -3.401 1.00 96.56 98 PRO A O 1
ATOM 771 N N . THR A 1 99 ? -0.711 -3.684 -1.268 1.00 97.00 99 THR A N 1
ATOM 772 C CA . THR A 1 99 ? 0.730 -3.427 -1.407 1.00 97.00 99 THR A CA 1
ATOM 773 C C . THR A 1 99 ? 1.381 -4.323 -2.466 1.00 97.00 99 THR A C 1
ATOM 775 O O . THR A 1 99 ? 2.250 -3.859 -3.199 1.00 97.00 99 THR A O 1
ATOM 778 N N . TYR A 1 100 ? 0.930 -5.575 -2.624 1.00 97.19 100 TYR A N 1
ATOM 779 C CA . TYR A 1 100 ? 1.444 -6.482 -3.660 1.00 97.19 100 TYR A CA 1
ATOM 780 C C . TYR A 1 100 ? 1.215 -5.934 -5.070 1.00 97.19 100 TYR A C 1
ATOM 782 O O . TYR A 1 100 ? 2.140 -5.899 -5.882 1.00 97.19 100 TYR A O 1
ATOM 790 N N . TYR A 1 101 ? -0.000 -5.461 -5.348 1.00 97.19 101 TYR A N 1
ATOM 791 C CA . TYR A 1 101 ? -0.368 -4.905 -6.650 1.00 97.19 101 TYR A CA 1
ATOM 792 C C . TYR A 1 101 ? 0.341 -3.573 -6.904 1.00 97.19 101 TYR A C 1
ATOM 794 O O . TYR A 1 101 ? 0.775 -3.320 -8.024 1.00 97.19 101 TYR A O 1
ATOM 802 N N . PHE A 1 102 ? 0.531 -2.759 -5.858 1.00 96.94 102 PHE A N 1
ATOM 803 C CA . PHE A 1 102 ? 1.308 -1.519 -5.942 1.00 96.94 102 PHE A CA 1
ATOM 804 C C . PHE A 1 102 ? 2.753 -1.769 -6.384 1.00 96.94 102 PHE A C 1
ATOM 806 O O . PHE A 1 102 ? 3.210 -1.147 -7.344 1.00 96.94 102 PHE A O 1
ATOM 813 N N . VAL A 1 103 ? 3.451 -2.704 -5.733 1.00 96.38 103 VAL A N 1
ATOM 814 C CA . VAL A 1 103 ? 4.829 -3.069 -6.100 1.00 96.38 103 VAL A CA 1
ATOM 815 C C . VAL A 1 103 ? 4.872 -3.666 -7.504 1.00 96.38 103 VAL A C 1
ATOM 817 O O . VAL A 1 103 ? 5.680 -3.242 -8.327 1.00 96.38 103 VAL A O 1
ATOM 820 N N . LYS A 1 104 ? 3.934 -4.566 -7.824 1.00 94.88 104 LYS A N 1
ATOM 821 C CA . LYS A 1 104 ? 3.865 -5.216 -9.136 1.00 94.88 104 LYS A CA 1
ATOM 822 C C . LYS A 1 104 ? 3.739 -4.196 -10.276 1.00 94.88 104 LYS A C 1
ATOM 824 O O . LYS A 1 104 ? 4.470 -4.291 -11.255 1.00 94.88 104 LYS A O 1
ATOM 829 N N . ILE A 1 105 ? 2.871 -3.187 -10.138 1.00 94.12 105 ILE A N 1
ATOM 830 C CA . ILE A 1 105 ? 2.739 -2.097 -11.123 1.00 94.12 105 ILE A CA 1
ATOM 831 C C . ILE A 1 105 ? 4.054 -1.318 -11.266 1.00 94.12 105 ILE A C 1
ATOM 833 O O . ILE A 1 105 ? 4.444 -0.951 -12.378 1.00 94.12 105 ILE A O 1
ATOM 837 N N . ASN A 1 106 ? 4.754 -1.046 -10.163 1.00 92.44 106 ASN A N 1
ATOM 838 C CA . ASN A 1 106 ? 5.995 -0.273 -10.202 1.00 92.44 106 ASN A CA 1
ATOM 839 C C . ASN A 1 106 ? 7.109 -0.998 -10.968 1.00 92.44 106 ASN A C 1
ATOM 841 O O . ASN A 1 106 ? 7.813 -0.337 -11.738 1.00 92.44 106 ASN A O 1
ATOM 845 N N . ASP A 1 107 ? 7.181 -2.323 -10.836 1.00 90.31 107 ASP A N 1
ATOM 846 C CA . ASP A 1 107 ? 8.187 -3.176 -11.481 1.00 90.31 107 ASP A CA 1
ATOM 847 C C . ASP A 1 107 ? 7.848 -3.540 -12.940 1.00 90.31 107 ASP A C 1
ATOM 849 O O . ASP A 1 107 ? 8.729 -3.918 -13.714 1.00 90.31 107 ASP A O 1
ATOM 853 N N . MET A 1 108 ? 6.586 -3.396 -13.360 1.00 87.94 108 MET A N 1
ATOM 854 C CA . MET A 1 108 ? 6.177 -3.642 -14.746 1.00 87.94 108 MET A CA 1
ATOM 855 C C . MET A 1 108 ? 6.730 -2.588 -15.714 1.00 87.94 108 MET A C 1
ATOM 857 O O . MET A 1 108 ? 6.536 -1.378 -15.537 1.00 87.94 108 MET A O 1
ATOM 861 N N . ARG A 1 109 ? 7.327 -3.052 -16.816 1.00 84.44 109 ARG A N 1
ATOM 862 C CA . ARG A 1 109 ? 7.522 -2.237 -18.022 1.00 84.44 109 ARG A CA 1
ATOM 863 C C . ARG A 1 109 ? 6.210 -2.212 -18.796 1.00 84.44 109 ARG A C 1
ATOM 865 O O . ARG A 1 109 ? 5.748 -3.260 -19.231 1.00 84.44 109 ARG A O 1
ATOM 872 N N . VAL A 1 110 ? 5.613 -1.030 -18.920 1.00 81.00 110 VAL A N 1
ATOM 873 C CA . VAL A 1 110 ? 4.309 -0.846 -19.571 1.00 81.00 110 VAL A CA 1
ATOM 874 C C . VAL A 1 110 ? 4.477 -0.047 -20.849 1.00 81.00 110 VAL A C 1
ATOM 876 O O . VAL A 1 110 ? 5.188 0.960 -20.859 1.00 81.00 110 VAL A O 1
ATOM 879 N N . ASN A 1 111 ? 3.790 -0.481 -21.901 1.00 78.00 111 ASN A N 1
ATOM 880 C CA . ASN A 1 111 ? 3.707 0.253 -23.161 1.00 78.00 111 ASN A CA 1
ATOM 881 C C . ASN A 1 111 ? 2.414 1.078 -23.212 1.00 78.00 111 ASN A C 1
ATOM 883 O O . ASN A 1 111 ? 2.368 2.120 -23.861 1.00 78.00 111 ASN A O 1
ATOM 887 N N . SER A 1 112 ? 1.374 0.641 -22.492 1.00 78.94 112 SER A N 1
ATOM 888 C CA . SER A 1 112 ? 0.094 1.337 -22.373 1.00 78.94 112 SER A CA 1
ATOM 889 C C . SER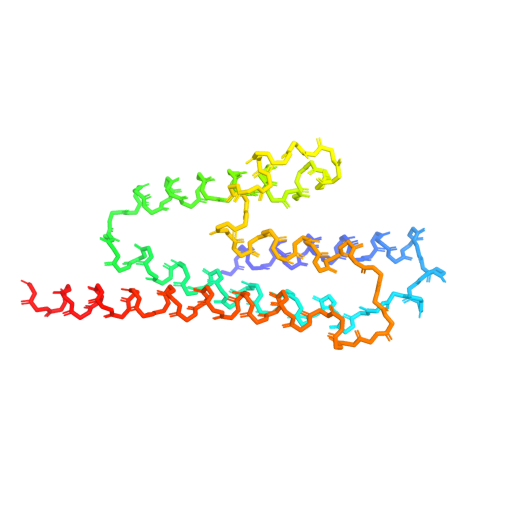 A 1 112 ? -0.462 1.257 -20.952 1.00 78.94 112 SER A C 1
ATOM 891 O O . SER A 1 112 ? -0.185 0.332 -20.194 1.00 78.94 112 SER A O 1
ATOM 893 N N . PHE A 1 113 ? -1.315 2.215 -20.585 1.00 76.69 113 PHE A N 1
ATOM 894 C CA . PHE A 1 113 ? -2.024 2.201 -19.302 1.00 76.69 113 PHE A CA 1
ATOM 895 C C . PHE A 1 113 ? -2.940 0.973 -19.139 1.00 76.69 113 PHE A C 1
ATOM 897 O O . PHE A 1 113 ? -3.208 0.527 -18.024 1.00 76.69 113 PHE A O 1
ATOM 904 N N . LEU A 1 114 ? -3.391 0.384 -20.250 1.00 82.19 114 LEU A N 1
ATOM 905 C CA . LEU A 1 114 ? -4.209 -0.830 -20.233 1.00 82.19 114 LEU A CA 1
ATOM 906 C C . LEU A 1 114 ? -3.479 -2.041 -19.632 1.00 82.19 114 LEU A C 1
ATOM 908 O O . LEU A 1 114 ? -4.154 -2.952 -19.151 1.00 82.19 114 LEU A O 1
ATOM 912 N N . ASP A 1 115 ? -2.144 -2.023 -19.601 1.00 86.50 115 ASP A N 1
ATOM 913 C CA . ASP A 1 115 ? -1.318 -3.118 -19.083 1.00 86.50 115 ASP A CA 1
ATOM 914 C C . ASP A 1 115 ? -1.446 -3.273 -17.557 1.00 86.50 115 ASP A C 1
ATOM 916 O O . ASP A 1 115 ? -1.268 -4.367 -17.035 1.00 86.50 115 ASP A O 1
ATOM 920 N N . VAL A 1 116 ? -1.798 -2.195 -16.841 1.00 92.00 116 VAL A N 1
ATOM 921 C CA . VAL A 1 116 ? -1.892 -2.155 -15.363 1.00 92.00 116 VAL A CA 1
ATOM 922 C C . VAL A 1 116 ? -3.328 -2.105 -14.846 1.00 92.00 116 VAL A C 1
ATOM 924 O O . VAL A 1 116 ? -3.568 -1.955 -13.645 1.00 92.00 116 VAL A O 1
ATOM 927 N N . LYS A 1 117 ? -4.314 -2.218 -15.746 1.00 92.88 117 LYS A N 1
ATOM 928 C CA . LYS A 1 117 ? -5.733 -2.059 -15.399 1.00 92.88 117 LYS A CA 1
ATOM 929 C C . LYS A 1 117 ? -6.193 -3.066 -14.345 1.00 92.88 117 LYS A C 1
ATOM 931 O O . LYS A 1 117 ? -7.013 -2.724 -13.499 1.00 92.88 117 LYS A O 1
ATOM 936 N N . ALA A 1 118 ? -5.678 -4.296 -14.393 1.00 93.94 118 ALA A N 1
ATOM 937 C CA . ALA A 1 118 ? -6.101 -5.368 -13.501 1.00 93.94 118 ALA A CA 1
ATOM 938 C C . ALA A 1 118 ? -5.603 -5.117 -12.073 1.00 93.94 118 ALA A C 1
ATOM 940 O O . ALA A 1 118 ? -6.357 -5.245 -11.115 1.00 93.94 118 ALA A O 1
ATOM 941 N N . GLU A 1 119 ? -4.351 -4.702 -11.929 1.00 95.75 119 GLU A N 1
ATOM 942 C CA . GLU A 1 119 ? -3.722 -4.392 -10.654 1.00 95.75 119 GLU A CA 1
ATOM 943 C C . GLU A 1 119 ? -4.349 -3.151 -10.006 1.00 95.75 119 GLU A C 1
ATOM 945 O O . GLU A 1 119 ? -4.637 -3.169 -8.809 1.00 95.75 119 GLU A O 1
ATOM 950 N N . ILE A 1 120 ? -4.634 -2.110 -10.798 1.00 95.94 120 ILE A N 1
ATOM 951 C CA . ILE A 1 120 ? -5.366 -0.918 -10.338 1.00 95.94 120 ILE A CA 1
ATOM 952 C C . ILE A 1 120 ? -6.777 -1.299 -9.885 1.00 95.94 120 ILE A C 1
ATOM 954 O O . ILE A 1 120 ? -7.226 -0.880 -8.818 1.00 95.94 120 ILE A O 1
ATOM 958 N N . PHE A 1 121 ? -7.475 -2.123 -10.669 1.00 96.62 121 PHE A N 1
ATOM 959 C CA . PHE A 1 121 ? -8.806 -2.604 -10.313 1.00 96.62 121 PHE A CA 1
ATOM 960 C C . PHE A 1 121 ? -8.791 -3.394 -8.999 1.00 96.62 121 PHE A C 1
ATOM 962 O O . PHE A 1 121 ? -9.646 -3.177 -8.144 1.00 96.62 121 PHE A O 1
ATOM 969 N N . MET A 1 122 ? -7.786 -4.248 -8.789 1.00 97.69 122 MET A N 1
ATOM 970 C CA . MET A 1 122 ? -7.626 -4.979 -7.532 1.00 97.69 122 MET A CA 1
ATOM 971 C C . MET A 1 122 ? -7.397 -4.044 -6.342 1.00 97.69 122 MET A C 1
ATOM 973 O O . MET A 1 122 ? -8.023 -4.239 -5.302 1.00 97.69 122 MET A O 1
ATOM 977 N N . GLN A 1 123 ? -6.563 -3.007 -6.478 1.00 98.00 123 GLN A N 1
ATOM 978 C CA . GLN A 1 123 ? -6.399 -1.999 -5.422 1.00 98.00 123 GLN A CA 1
ATOM 979 C C . GLN A 1 123 ? -7.731 -1.310 -5.088 1.00 98.00 123 GLN A C 1
ATOM 981 O O . GLN A 1 123 ? -8.102 -1.230 -3.918 1.00 98.00 123 GLN A O 1
ATOM 986 N N . LEU A 1 124 ? -8.497 -0.889 -6.101 1.00 98.00 124 LEU A N 1
ATOM 987 C CA . LEU A 1 124 ? -9.820 -0.288 -5.899 1.00 98.00 124 LEU A CA 1
ATOM 988 C C . LEU A 1 124 ? -10.808 -1.247 -5.225 1.00 98.00 124 LEU A C 1
ATOM 990 O O . LEU A 1 124 ? -11.605 -0.816 -4.393 1.00 98.00 124 LEU A O 1
ATOM 994 N N . LEU A 1 125 ? -10.739 -2.544 -5.530 1.00 98.12 125 LEU A N 1
ATOM 995 C CA . LEU A 1 125 ? -11.566 -3.562 -4.885 1.00 98.12 125 LEU A CA 1
ATOM 996 C C . LEU A 1 125 ? -11.223 -3.687 -3.394 1.00 98.12 125 LEU A C 1
ATOM 998 O O . LEU A 1 125 ? -12.132 -3.712 -2.565 1.00 98.12 125 LEU A O 1
ATOM 1002 N N . PHE A 1 126 ? -9.935 -3.673 -3.031 1.00 98.12 126 PHE A N 1
ATOM 1003 C CA . PHE A 1 126 ? -9.523 -3.591 -1.625 1.00 98.12 126 PHE A CA 1
ATOM 1004 C C . PHE A 1 126 ? -10.019 -2.307 -0.959 1.00 98.12 126 PHE A C 1
ATOM 1006 O O . PHE A 1 126 ? -10.555 -2.372 0.146 1.00 98.12 126 PHE A O 1
ATOM 1013 N N . ALA A 1 127 ? -9.890 -1.155 -1.625 1.00 98.00 127 ALA A N 1
ATOM 1014 C CA . ALA A 1 127 ? -10.395 0.113 -1.106 1.00 98.00 127 ALA A CA 1
ATOM 1015 C C . ALA A 1 127 ? -11.898 0.033 -0.802 1.00 98.00 127 ALA A C 1
ATOM 1017 O O . ALA A 1 127 ? -12.323 0.378 0.299 1.00 98.00 127 ALA A O 1
ATOM 1018 N N . LEU A 1 128 ? -12.687 -0.493 -1.744 1.00 98.12 128 LEU A N 1
ATOM 1019 C CA . LEU A 1 128 ? -14.125 -0.679 -1.582 1.00 98.12 128 LEU A CA 1
ATOM 1020 C C . LEU A 1 128 ? -14.442 -1.645 -0.434 1.00 98.12 128 LEU A C 1
ATOM 1022 O O . LEU A 1 128 ? -15.288 -1.336 0.401 1.00 98.12 128 LEU A O 1
ATOM 1026 N N . ALA A 1 129 ? -13.744 -2.780 -0.349 1.00 97.94 129 ALA A N 1
ATOM 1027 C CA . ALA A 1 129 ? -13.933 -3.751 0.725 1.00 97.94 129 ALA A CA 1
ATOM 1028 C C . ALA A 1 129 ? -13.650 -3.135 2.105 1.00 97.94 129 ALA A C 1
ATOM 1030 O O . ALA A 1 129 ? -14.472 -3.252 3.015 1.00 97.94 129 ALA A O 1
ATOM 1031 N N . PHE A 1 130 ? -12.531 -2.421 2.260 1.00 97.38 130 PHE A N 1
ATOM 1032 C CA . PHE A 1 130 ? -12.197 -1.741 3.512 1.00 97.38 130 PHE A CA 1
ATOM 1033 C C . PHE A 1 130 ? -13.181 -0.621 3.842 1.00 97.38 130 PHE A C 1
ATOM 1035 O O . PHE A 1 130 ? -13.565 -0.470 4.998 1.00 97.38 130 PHE A O 1
ATOM 1042 N N . LEU A 1 131 ? -13.642 0.131 2.843 1.00 97.19 131 LEU A N 1
ATOM 1043 C CA . LEU A 1 131 ? -14.644 1.173 3.036 1.00 97.19 131 LEU A CA 1
ATOM 1044 C C . LEU A 1 131 ? -15.967 0.579 3.530 1.00 97.19 131 LEU A C 1
ATOM 1046 O O . LEU A 1 131 ? -16.516 1.066 4.516 1.00 97.19 131 LEU A O 1
ATOM 1050 N N . LEU A 1 132 ? -16.458 -0.493 2.901 1.00 97.31 132 LEU A N 1
ATOM 1051 C CA . LEU A 1 132 ? -17.697 -1.166 3.301 1.00 97.31 132 LEU A CA 1
ATOM 1052 C C . LEU A 1 132 ? -17.598 -1.750 4.713 1.00 97.31 132 LEU A C 1
ATOM 1054 O O . LEU A 1 132 ? -18.510 -1.553 5.517 1.00 97.31 132 LEU A O 1
ATOM 1058 N N . LEU A 1 133 ? -16.481 -2.406 5.043 1.00 96.44 133 LEU A N 1
ATOM 1059 C CA . LEU A 1 133 ? -16.220 -2.894 6.399 1.00 96.44 133 LEU A CA 1
ATOM 1060 C C . LEU A 1 133 ? -16.172 -1.738 7.403 1.00 96.44 133 LEU A C 1
ATOM 1062 O O . LEU A 1 133 ? -16.822 -1.792 8.444 1.00 96.44 133 LEU A O 1
ATOM 1066 N N . GLY A 1 134 ? -15.463 -0.657 7.077 1.00 95.38 134 GLY A N 1
ATOM 1067 C CA . GLY A 1 134 ? -15.402 0.539 7.911 1.00 95.38 134 GLY A CA 1
ATOM 1068 C C . GLY A 1 134 ? -16.779 1.150 8.162 1.00 95.38 134 GLY A C 1
ATOM 1069 O O . GLY A 1 134 ? -17.104 1.456 9.306 1.00 95.38 134 GLY A O 1
ATOM 1070 N N . LEU A 1 135 ? -17.620 1.267 7.129 1.00 95.19 135 LEU A N 1
ATOM 1071 C CA . LEU A 1 135 ? -18.991 1.766 7.257 1.00 95.19 135 LEU A CA 1
ATOM 1072 C C . LEU A 1 135 ? -19.866 0.838 8.103 1.00 95.19 135 LEU A C 1
ATOM 1074 O O . LEU A 1 135 ? -20.646 1.324 8.922 1.00 95.19 135 LEU A O 1
ATOM 1078 N N . TYR A 1 136 ? -19.735 -0.478 7.929 1.00 95.31 136 TYR A N 1
ATOM 1079 C CA . TYR A 1 136 ? -20.457 -1.462 8.732 1.00 95.31 136 TYR A CA 1
ATOM 1080 C C . TYR A 1 136 ? -20.139 -1.296 10.223 1.00 95.31 136 TYR A C 1
ATOM 1082 O O . TYR A 1 136 ? -21.047 -1.068 11.023 1.00 95.31 136 TYR A O 1
ATOM 1090 N N . PHE A 1 137 ? -18.855 -1.309 10.595 1.00 92.62 137 PHE A N 1
ATOM 1091 C CA . PHE A 1 137 ? -18.439 -1.145 11.992 1.00 92.62 137 PHE A CA 1
ATOM 1092 C C . PHE A 1 137 ? -18.753 0.248 12.544 1.00 92.62 137 PHE A C 1
ATOM 1094 O O . PHE A 1 137 ? -19.137 0.371 13.705 1.00 92.62 137 PHE A O 1
ATOM 1101 N N . SER A 1 138 ? -18.674 1.289 11.712 1.00 92.00 138 SER A N 1
ATOM 1102 C CA . SER A 1 138 ? -19.068 2.647 12.098 1.00 92.00 138 SER A CA 1
ATOM 1103 C C . SER A 1 138 ? -20.546 2.714 12.498 1.00 92.00 138 SER A C 1
ATOM 1105 O O . SER A 1 138 ? -20.877 3.246 13.557 1.00 92.00 138 SER A O 1
ATOM 1107 N N . ARG A 1 139 ? -21.439 2.094 11.711 1.00 87.94 139 ARG A N 1
ATOM 1108 C CA . ARG A 1 139 ? -22.879 2.039 12.014 1.00 87.94 139 ARG A CA 1
ATOM 1109 C C . ARG A 1 139 ? -23.201 1.190 13.238 1.00 87.94 139 ARG A C 1
ATOM 1111 O O . ARG A 1 139 ? -24.108 1.543 13.984 1.00 87.94 139 ARG A O 1
ATOM 1118 N N . VAL A 1 140 ? -22.493 0.079 13.441 1.00 86.50 140 VAL A N 1
ATOM 1119 C CA . VAL A 1 140 ? -22.669 -0.763 14.637 1.00 86.50 140 VAL A CA 1
ATOM 1120 C C . VAL A 1 140 ? -22.241 0.003 15.887 1.00 86.50 140 VAL A C 1
ATOM 1122 O O . VAL A 1 140 ? -22.989 0.044 16.856 1.00 86.50 140 VAL A O 1
ATOM 1125 N N . SER A 1 141 ? -21.098 0.691 15.839 1.00 75.00 141 SER A N 1
ATOM 1126 C CA . SER A 1 141 ? -20.602 1.488 16.964 1.00 75.00 141 SER A CA 1
ATOM 1127 C C . SER A 1 141 ? -21.467 2.713 17.284 1.00 75.00 141 SER A C 1
ATOM 1129 O O . SER A 1 141 ? -21.351 3.226 18.388 1.00 75.00 141 SER A O 1
ATOM 1131 N N . GLN A 1 142 ? -22.290 3.208 16.352 1.00 67.31 142 GLN A N 1
ATOM 1132 C CA . GLN A 1 142 ? -23.241 4.303 16.604 1.00 67.31 142 GLN A CA 1
ATOM 1133 C C . GLN A 1 142 ? -24.544 3.845 17.277 1.00 67.31 142 GLN A C 1
ATOM 1135 O O . GLN A 1 142 ? -25.294 4.683 17.766 1.00 67.31 142 GLN A O 1
ATOM 1140 N N . LYS A 1 143 ? -24.849 2.542 17.242 1.00 59.00 143 LYS A N 1
ATOM 1141 C CA . LYS A 1 143 ? -26.074 1.963 17.818 1.00 59.00 143 LYS A CA 1
ATOM 1142 C C . LYS A 1 143 ? -25.868 1.344 19.206 1.00 59.00 143 LYS A C 1
ATOM 1144 O O . LYS A 1 143 ? -26.865 1.001 19.835 1.00 59.00 143 LYS A O 1
ATOM 1149 N N . ALA A 1 144 ? -24.618 1.151 19.622 1.00 53.03 144 ALA A N 1
ATOM 1150 C CA . ALA A 1 144 ? -24.225 0.675 20.949 1.00 53.03 144 ALA A CA 1
ATOM 1151 C C . ALA A 1 144 ? -23.972 1.862 21.882 1.00 53.03 144 ALA A C 1
ATOM 1153 O O . ALA A 1 144 ? -24.296 1.728 23.080 1.00 53.03 144 ALA A O 1
#